Protein AF-A0A7W4EWM0-F1 (afdb_monomer_lite)

Foldseek 3Di:
DVVVVVVVPDLVVVLVVVVVVQVVVCVVLVDCVSVVCNVVSCCVRPVVPDPPLPVFDPPDPDTDVVSVVVVVVVVVVVVVVVCCSVPPVVPPPVPPVPD

Secondary structure (DSSP, 8-state):
-HHHHHHTT-HHHHHHHHHHHHHHHHHHHT-GGGGGGHHHHHIIIII--S-TTTTSPTT-SS--HHHHHHHHHHHHHHHHHHHIIIIIITTS--TTS--

pLDDT: mean 77.65, std 11.41, range [52.75, 93.94]

Sequence (99 aa):
MARIAALYRNRYLRFAFATILYLLMVIWLGNYWWLFGLPIIFDIYITRKVHWFFWRKRGVKRQKGWVEWLDALIFAGVAAFLIRLFFIEAFTIPSGSME

Structure (mmCIF, N/CA/C/O backbone):
data_AF-A0A7W4EWM0-F1
#
_entry.id   AF-A0A7W4EWM0-F1
#
loop_
_atom_site.group_PDB
_atom_site.id
_atom_site.type_symbol
_atom_site.label_atom_id
_atom_site.label_alt_id
_atom_site.label_comp_id
_atom_site.label_asym_id
_atom_site.label_entity_id
_atom_site.label_seq_id
_atom_site.pdbx_PDB_ins_code
_atom_site.Cartn_x
_atom_site.Cartn_y
_atom_site.Cartn_z
_atom_site.occupancy
_atom_site.B_iso_or_equiv
_atom_site.auth_seq_id
_atom_site.auth_comp_id
_atom_site.auth_asym_id
_atom_site.auth_atom_id
_atom_site.pdbx_PDB_model_num
ATOM 1 N N . MET A 1 1 ? -20.272 16.242 -14.216 1.00 53.06 1 MET A N 1
ATOM 2 C CA . MET A 1 1 ? -19.154 15.975 -13.277 1.00 53.06 1 MET A CA 1
ATOM 3 C C . MET A 1 1 ? -19.495 15.035 -12.106 1.00 53.06 1 MET A C 1
ATOM 5 O O . MET A 1 1 ? -18.623 14.284 -11.694 1.00 53.06 1 MET A O 1
ATOM 9 N N . ALA A 1 2 ? -20.736 14.979 -11.593 1.00 56.09 2 ALA A N 1
ATOM 10 C CA . ALA A 1 2 ? -21.082 14.165 -10.407 1.00 56.09 2 ALA A CA 1
ATOM 11 C C . ALA A 1 2 ? -20.999 12.623 -10.572 1.00 56.09 2 ALA A C 1
ATOM 13 O O . ALA A 1 2 ? -20.877 11.907 -9.581 1.00 56.09 2 ALA A O 1
ATOM 14 N N . ARG A 1 3 ? -21.033 12.085 -11.802 1.00 55.12 3 ARG A N 1
ATOM 15 C CA . ARG A 1 3 ? -21.033 10.623 -12.038 1.00 55.12 3 ARG A CA 1
ATOM 16 C C . ARG A 1 3 ? -19.653 9.962 -11.950 1.00 55.12 3 ARG A C 1
ATOM 18 O O . ARG A 1 3 ? -19.563 8.803 -11.561 1.00 55.12 3 ARG A O 1
ATOM 25 N N . ILE A 1 4 ? -18.580 10.709 -12.212 1.00 59.34 4 ILE A N 1
ATOM 26 C CA . ILE A 1 4 ? -17.200 10.196 -12.127 1.00 59.34 4 ILE A CA 1
ATOM 27 C C . ILE A 1 4 ? -16.797 10.002 -10.653 1.00 59.34 4 ILE A C 1
ATOM 29 O O . ILE A 1 4 ? -16.196 8.993 -10.288 1.00 59.34 4 ILE A O 1
ATOM 33 N N . ALA A 1 5 ? -17.231 10.909 -9.771 1.00 56.69 5 ALA A N 1
ATOM 34 C CA . ALA A 1 5 ? -17.004 10.799 -8.329 1.00 56.69 5 ALA A CA 1
ATOM 35 C C . ALA A 1 5 ? -17.734 9.598 -7.690 1.00 56.69 5 ALA A C 1
ATOM 37 O O . ALA A 1 5 ? -17.245 9.020 -6.717 1.00 56.69 5 ALA A O 1
ATOM 38 N N . ALA A 1 6 ? -18.882 9.192 -8.247 1.00 55.44 6 ALA A N 1
ATOM 39 C CA . ALA A 1 6 ? -19.630 8.021 -7.787 1.00 55.44 6 ALA A CA 1
ATOM 40 C C . ALA A 1 6 ? -18.921 6.700 -8.142 1.00 55.44 6 ALA A C 1
ATOM 42 O O . ALA A 1 6 ? -18.891 5.785 -7.320 1.00 55.44 6 ALA A O 1
ATOM 43 N N . LEU A 1 7 ? -18.271 6.623 -9.310 1.00 57.06 7 LEU A N 1
ATOM 44 C CA . LEU A 1 7 ? -17.448 5.473 -9.709 1.00 57.06 7 LEU A CA 1
ATOM 45 C C . LEU A 1 7 ? -16.221 5.314 -8.795 1.00 57.06 7 LEU A C 1
ATOM 47 O O . LEU A 1 7 ? -15.938 4.216 -8.322 1.00 57.06 7 LEU A O 1
ATOM 51 N N . TYR A 1 8 ? -15.561 6.411 -8.414 1.00 54.59 8 TYR A N 1
ATOM 52 C CA . TYR A 1 8 ? -14.408 6.371 -7.498 1.00 54.59 8 TYR A CA 1
ATOM 53 C C . TYR A 1 8 ? -14.752 5.891 -6.071 1.00 54.59 8 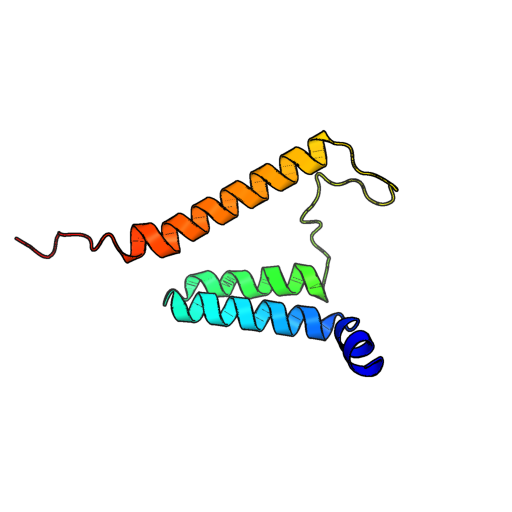TYR A C 1
ATOM 55 O O . TYR A 1 8 ? -13.868 5.610 -5.254 1.00 54.59 8 TYR A O 1
ATOM 63 N N . ARG A 1 9 ? -16.043 5.784 -5.731 1.00 59.75 9 ARG A N 1
ATOM 64 C CA . ARG A 1 9 ? -16.531 5.243 -4.454 1.00 59.75 9 ARG A CA 1
ATOM 65 C C . ARG A 1 9 ? -16.747 3.727 -4.490 1.00 59.75 9 ARG A C 1
ATOM 67 O O . ARG A 1 9 ? -17.087 3.149 -3.462 1.00 59.75 9 ARG A O 1
ATOM 74 N N . ASN A 1 10 ? -16.522 3.055 -5.618 1.00 70.75 10 ASN A N 1
ATOM 75 C CA . ASN A 1 10 ? -16.617 1.603 -5.651 1.00 70.75 10 ASN A CA 1
ATOM 76 C C . ASN A 1 10 ? -15.307 0.957 -5.164 1.00 70.75 10 ASN A C 1
ATOM 78 O O . ASN A 1 10 ? -14.230 1.211 -5.707 1.00 70.75 10 ASN A O 1
ATOM 82 N N . ARG A 1 11 ? -15.392 0.101 -4.137 1.00 71.25 11 ARG A N 1
ATOM 83 C CA . ARG A 1 11 ? -14.221 -0.576 -3.546 1.00 71.25 11 ARG A CA 1
ATOM 84 C C . ARG A 1 11 ? -13.448 -1.418 -4.564 1.00 71.25 11 ARG A C 1
ATOM 86 O O . ARG A 1 11 ? -12.226 -1.479 -4.493 1.00 71.25 11 ARG A O 1
ATOM 93 N N . TYR A 1 12 ? -14.159 -1.998 -5.529 1.00 78.19 12 TYR A N 1
ATOM 94 C CA . TYR A 1 12 ? -13.582 -2.839 -6.574 1.00 78.19 12 TYR A CA 1
ATOM 95 C C . TYR A 1 12 ? -12.800 -2.026 -7.605 1.00 78.19 12 TYR A C 1
ATOM 97 O O . TYR A 1 12 ? -11.776 -2.493 -8.084 1.00 78.19 12 TYR A O 1
ATOM 105 N N . LEU A 1 13 ? -13.217 -0.786 -7.892 1.00 81.31 13 LEU A N 1
ATOM 106 C CA . LEU A 1 13 ? -12.481 0.092 -8.806 1.00 81.31 13 LEU A CA 1
ATOM 107 C C . LEU A 1 13 ? -11.156 0.555 -8.198 1.00 81.31 13 LEU A C 1
ATOM 109 O O . LEU A 1 13 ? -10.146 0.586 -8.891 1.00 81.31 13 LEU A O 1
ATOM 113 N N . ARG A 1 14 ? -11.130 0.840 -6.890 1.00 75.50 14 ARG A N 1
ATOM 114 C CA . ARG A 1 14 ? -9.878 1.159 -6.182 1.00 75.50 14 ARG A CA 1
ATOM 115 C C . ARG A 1 14 ? -8.927 -0.033 -6.144 1.00 75.50 14 ARG A C 1
ATOM 117 O O . ARG A 1 14 ? -7.739 0.143 -6.378 1.00 75.50 14 ARG A O 1
ATOM 124 N N . PHE A 1 15 ? -9.459 -1.230 -5.897 1.00 85.88 15 PHE A N 1
ATOM 125 C CA . PHE A 1 15 ? -8.686 -2.467 -5.967 1.00 85.88 15 PHE A CA 1
ATOM 126 C C . PHE A 1 15 ? -8.125 -2.705 -7.371 1.00 85.88 15 PHE A C 1
ATOM 128 O O . PHE A 1 15 ? -6.929 -2.939 -7.506 1.00 85.88 15 PHE A O 1
ATOM 135 N N . ALA A 1 16 ? -8.960 -2.603 -8.409 1.00 86.00 16 ALA A N 1
ATOM 136 C CA . ALA A 1 16 ? -8.542 -2.798 -9.793 1.00 86.00 16 ALA A CA 1
ATOM 137 C C . ALA A 1 16 ? -7.459 -1.790 -10.191 1.00 86.00 16 ALA A C 1
ATOM 139 O O . ALA A 1 16 ? -6.423 -2.188 -10.709 1.00 86.00 16 ALA A O 1
ATOM 140 N N . PHE A 1 17 ? -7.643 -0.508 -9.869 1.00 87.31 17 PHE A N 1
ATOM 141 C CA . PHE A 1 17 ? -6.649 0.528 -10.141 1.00 87.31 17 PHE A CA 1
ATOM 142 C C . PHE A 1 17 ? -5.319 0.265 -9.420 1.00 87.31 17 PHE A C 1
ATOM 144 O O . PHE A 1 17 ? -4.266 0.286 -10.053 1.00 87.31 17 PHE A O 1
ATOM 151 N N . ALA A 1 18 ? -5.359 -0.046 -8.119 1.00 86.06 18 ALA A N 1
ATOM 152 C CA . ALA A 1 18 ? -4.160 -0.369 -7.345 1.00 86.06 18 ALA A CA 1
ATOM 153 C C . ALA A 1 18 ? -3.454 -1.630 -7.870 1.00 86.06 18 ALA A C 1
ATOM 155 O O . ALA A 1 18 ? -2.231 -1.664 -7.954 1.00 86.06 18 ALA A O 1
ATOM 156 N N . THR A 1 19 ? -4.224 -2.645 -8.265 1.00 88.06 19 THR A N 1
ATOM 157 C CA . THR A 1 19 ? -3.701 -3.900 -8.818 1.00 88.06 19 THR A CA 1
ATOM 158 C C . THR A 1 19 ? -3.058 -3.678 -10.181 1.00 88.06 19 THR A C 1
ATOM 160 O O . THR A 1 19 ? -1.974 -4.191 -10.417 1.00 88.06 19 THR A O 1
ATOM 163 N N . ILE A 1 20 ? -3.670 -2.880 -11.062 1.00 90.06 20 ILE A N 1
ATOM 164 C CA . ILE A 1 20 ? -3.097 -2.540 -12.373 1.00 90.06 20 ILE A CA 1
ATOM 165 C C . ILE A 1 20 ? -1.786 -1.772 -12.196 1.00 90.06 20 ILE A C 1
ATOM 167 O O . ILE A 1 20 ? -0.788 -2.128 -12.815 1.00 90.06 20 ILE A O 1
ATOM 171 N N . LEU A 1 21 ? -1.765 -0.759 -11.323 1.00 88.88 21 LEU A N 1
ATOM 172 C CA . LEU A 1 21 ? -0.552 0.009 -11.036 1.00 88.88 21 LEU A CA 1
ATOM 173 C C . LEU A 1 21 ? 0.561 -0.889 -10.472 1.00 88.88 21 LEU A C 1
ATOM 175 O O . LEU A 1 21 ? 1.718 -0.766 -10.866 1.00 88.88 21 LEU A O 1
ATOM 179 N N . TYR A 1 22 ? 0.201 -1.823 -9.589 1.00 87.06 22 TYR A N 1
ATOM 180 C CA . TYR A 1 22 ? 1.134 -2.797 -9.035 1.00 87.06 22 TYR A CA 1
ATOM 181 C C . TYR A 1 22 ? 1.655 -3.781 -10.084 1.00 87.06 22 TYR A C 1
ATOM 183 O O . TYR A 1 22 ? 2.852 -4.023 -10.158 1.00 87.06 22 TYR A O 1
ATOM 191 N N . LEU A 1 23 ? 0.785 -4.329 -10.930 1.00 88.94 23 LEU A N 1
ATOM 192 C CA . LEU A 1 23 ? 1.188 -5.226 -12.011 1.00 88.94 23 LEU A CA 1
ATOM 193 C C . LEU A 1 23 ? 2.126 -4.529 -12.992 1.00 88.94 23 LEU A C 1
ATOM 195 O O . LEU A 1 23 ? 3.120 -5.120 -13.398 1.00 88.94 23 LEU A O 1
ATOM 199 N N . LEU A 1 24 ? 1.851 -3.267 -13.327 1.00 87.94 24 LEU A N 1
ATOM 200 C CA . LEU A 1 24 ? 2.726 -2.463 -14.174 1.00 87.94 24 LEU A CA 1
ATOM 201 C C . LEU A 1 24 ? 4.112 -2.300 -13.532 1.00 87.94 24 LEU A C 1
ATOM 203 O O . LEU A 1 24 ? 5.112 -2.496 -14.214 1.00 87.94 24 LEU A O 1
ATOM 207 N N . MET A 1 25 ? 4.174 -2.041 -12.220 1.00 81.62 25 MET A N 1
ATOM 208 C CA . MET A 1 25 ? 5.422 -2.053 -11.442 1.00 81.62 25 MET A CA 1
ATOM 209 C C . MET A 1 25 ? 6.153 -3.400 -11.524 1.00 81.62 25 MET A C 1
ATOM 211 O O . MET A 1 25 ? 7.354 -3.426 -11.771 1.00 81.62 25 MET A O 1
ATOM 215 N N . VAL A 1 26 ? 5.446 -4.517 -11.329 1.00 84.06 26 VAL A N 1
ATOM 216 C CA . VAL A 1 26 ? 6.046 -5.863 -11.339 1.00 84.06 26 VAL A CA 1
ATOM 217 C C . VAL A 1 26 ? 6.599 -6.217 -12.719 1.00 84.06 26 VAL A C 1
ATOM 219 O O . VAL A 1 26 ? 7.717 -6.716 -12.818 1.00 84.06 26 VAL A O 1
ATOM 222 N N . ILE A 1 27 ? 5.839 -5.930 -13.781 1.00 84.88 27 ILE A N 1
ATOM 223 C CA . ILE A 1 27 ? 6.258 -6.166 -15.169 1.00 84.88 27 ILE A CA 1
ATOM 224 C C . ILE A 1 27 ? 7.476 -5.304 -15.501 1.00 84.88 27 ILE A C 1
ATOM 226 O O . ILE A 1 27 ? 8.426 -5.804 -16.095 1.00 84.88 27 ILE A O 1
ATOM 230 N N . TRP A 1 28 ? 7.477 -4.038 -15.078 1.00 80.88 28 TRP A N 1
ATOM 231 C CA . TRP A 1 28 ? 8.607 -3.133 -15.279 1.00 80.88 28 TRP A CA 1
ATOM 232 C C . TRP A 1 28 ? 9.873 -3.618 -14.560 1.00 80.88 28 TRP A C 1
ATOM 234 O O . TRP A 1 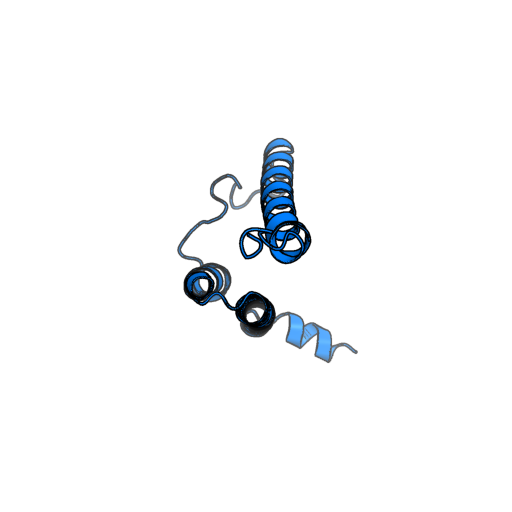28 ? 10.961 -3.533 -15.118 1.00 80.88 28 TRP A O 1
ATOM 244 N N . LEU A 1 29 ? 9.738 -4.184 -13.355 1.00 76.75 29 LEU A N 1
ATOM 245 C CA . LEU A 1 29 ? 10.863 -4.748 -12.603 1.00 76.75 29 LEU A CA 1
ATOM 246 C C . LEU A 1 29 ? 11.381 -6.074 -13.201 1.00 76.75 29 LEU A C 1
ATOM 248 O O . LEU A 1 29 ? 12.457 -6.531 -12.827 1.00 76.75 29 LEU A O 1
ATOM 252 N N . GLY A 1 30 ? 10.611 -6.736 -14.076 1.00 78.44 30 GLY A N 1
ATOM 253 C CA . GLY A 1 30 ? 10.973 -8.016 -14.704 1.00 78.44 30 GLY A CA 1
ATOM 254 C C . GLY A 1 30 ? 11.093 -9.207 -13.739 1.00 78.44 30 GLY A C 1
ATOM 255 O O . GLY A 1 30 ? 11.441 -10.309 -14.158 1.00 78.44 30 GLY A O 1
ATOM 256 N N . ASN A 1 31 ? 10.802 -9.010 -12.448 1.00 78.69 31 ASN A N 1
ATOM 257 C CA . ASN A 1 31 ? 10.950 -10.015 -11.400 1.00 78.69 31 ASN A CA 1
ATOM 258 C C . ASN A 1 31 ? 9.580 -10.516 -10.920 1.00 78.69 31 ASN A C 1
ATOM 260 O O . ASN A 1 31 ? 8.887 -9.870 -10.129 1.00 78.69 31 ASN A O 1
ATOM 264 N N . TYR A 1 32 ? 9.227 -11.724 -11.360 1.00 79.25 32 TYR A N 1
ATOM 265 C CA . TYR A 1 32 ? 7.955 -12.387 -11.065 1.00 79.25 32 TYR A CA 1
ATOM 266 C C . TYR A 1 32 ? 7.754 -12.752 -9.589 1.00 79.25 32 TYR A C 1
ATOM 268 O O . TYR A 1 32 ? 6.625 -13.025 -9.187 1.00 79.25 32 TYR A O 1
ATOM 276 N N . TRP A 1 33 ? 8.797 -12.706 -8.752 1.00 81.56 33 TRP A N 1
ATOM 277 C CA . TRP A 1 33 ? 8.663 -12.932 -7.309 1.00 81.56 33 TRP A CA 1
ATOM 278 C C . TRP A 1 33 ? 7.740 -11.896 -6.658 1.00 81.56 33 TRP A C 1
ATOM 280 O O . TRP A 1 33 ? 7.005 -12.195 -5.718 1.00 81.56 33 TRP A O 1
ATOM 290 N N . TRP A 1 34 ? 7.689 -10.682 -7.204 1.00 79.00 34 TRP A N 1
ATOM 291 C CA . TRP A 1 34 ? 6.783 -9.654 -6.705 1.00 79.00 34 TRP A CA 1
ATOM 292 C C . TRP A 1 34 ? 5.303 -9.963 -6.986 1.00 79.00 34 TRP A C 1
ATOM 294 O O . TRP A 1 34 ? 4.435 -9.395 -6.336 1.00 79.00 34 TRP A O 1
ATOM 304 N N . LEU A 1 35 ? 4.954 -10.939 -7.833 1.00 84.44 35 LEU A N 1
ATOM 305 C CA . LEU A 1 35 ? 3.553 -11.362 -7.991 1.00 84.44 35 LEU A CA 1
ATOM 306 C C . LEU A 1 35 ? 2.943 -11.918 -6.695 1.00 84.44 35 LEU A C 1
ATOM 308 O O . LEU A 1 35 ? 1.730 -11.813 -6.503 1.00 84.44 35 LEU A O 1
ATOM 312 N N . PHE A 1 36 ? 3.759 -12.422 -5.761 1.00 85.81 36 PHE A N 1
ATOM 313 C CA . PHE A 1 36 ? 3.294 -12.826 -4.429 1.00 85.81 36 PHE A CA 1
ATOM 314 C C . PHE A 1 36 ? 2.736 -11.663 -3.589 1.00 85.81 36 PHE A C 1
ATOM 316 O O . PHE A 1 36 ? 2.095 -11.906 -2.568 1.00 85.81 36 PHE A O 1
ATOM 323 N N . GLY A 1 37 ? 2.909 -10.406 -4.010 1.00 83.31 37 GLY A N 1
ATOM 324 C CA . GLY A 1 37 ? 2.218 -9.265 -3.409 1.00 83.31 37 GLY A CA 1
ATOM 325 C C . GLY A 1 37 ? 0.751 -9.123 -3.835 1.00 83.31 37 GLY A C 1
ATOM 326 O O . GLY A 1 37 ? -0.019 -8.466 -3.136 1.00 83.31 37 GLY A O 1
ATOM 327 N N . LEU A 1 38 ? 0.305 -9.770 -4.919 1.00 85.62 38 LEU A N 1
ATOM 328 C CA . LEU A 1 38 ? -1.095 -9.704 -5.366 1.00 85.62 38 LEU A CA 1
ATOM 329 C C . LEU A 1 38 ? -2.097 -10.259 -4.336 1.00 85.62 38 LEU A C 1
ATOM 331 O O . LEU A 1 38 ? -3.088 -9.575 -4.073 1.00 85.62 38 LEU A O 1
ATOM 335 N N . PRO A 1 39 ? -1.866 -11.426 -3.697 1.00 87.81 39 PRO A N 1
ATOM 336 C CA . PRO A 1 39 ? -2.701 -11.901 -2.593 1.00 87.81 39 PRO A CA 1
ATOM 337 C C . PRO A 1 39 ? -2.766 -10.915 -1.421 1.00 87.81 39 PRO A C 1
ATOM 339 O O . PRO A 1 39 ? -3.816 -10.785 -0.796 1.00 87.81 39 PRO A O 1
ATOM 342 N N . ILE A 1 40 ? -1.676 -10.187 -1.146 1.00 85.31 40 ILE A N 1
ATOM 343 C CA . ILE A 1 40 ? -1.623 -9.170 -0.085 1.00 85.31 40 ILE A CA 1
ATOM 344 C C . ILE A 1 40 ? -2.524 -7.985 -0.449 1.00 85.31 40 ILE A C 1
ATOM 346 O O . ILE A 1 40 ? -3.352 -7.568 0.358 1.00 85.31 40 ILE A O 1
ATOM 350 N N . ILE A 1 41 ? -2.430 -7.476 -1.682 1.00 84.06 41 ILE A N 1
ATOM 351 C CA . ILE A 1 41 ? -3.307 -6.399 -2.173 1.00 84.06 41 ILE A CA 1
ATOM 352 C C . ILE A 1 41 ? -4.769 -6.866 -2.164 1.00 84.06 41 ILE A C 1
ATOM 354 O O . ILE A 1 41 ? -5.657 -6.130 -1.728 1.00 84.06 41 ILE A O 1
ATOM 358 N N . PHE A 1 42 ? -5.033 -8.102 -2.586 1.00 86.19 42 PHE A N 1
ATOM 359 C CA . PHE A 1 42 ? -6.368 -8.689 -2.538 1.00 86.19 42 PHE A CA 1
ATOM 360 C C . PHE A 1 42 ? -6.915 -8.743 -1.107 1.00 86.19 42 PHE A C 1
ATOM 362 O O . PHE A 1 42 ? -8.046 -8.310 -0.869 1.00 86.19 42 PHE A O 1
ATOM 369 N N . ASP A 1 43 ? -6.112 -9.187 -0.136 1.00 85.38 43 ASP A N 1
ATOM 370 C CA . ASP A 1 43 ? -6.523 -9.195 1.264 1.00 85.38 43 ASP A CA 1
ATOM 371 C C . ASP A 1 43 ? -6.764 -7.776 1.804 1.00 85.38 43 ASP A C 1
ATOM 373 O O . ASP A 1 43 ? -7.780 -7.545 2.451 1.00 85.38 43 ASP A O 1
ATOM 377 N N . ILE A 1 44 ? -5.935 -6.786 1.466 1.00 83.56 44 ILE A N 1
ATOM 378 C CA . ILE A 1 44 ? -6.107 -5.398 1.932 1.00 83.56 44 ILE A CA 1
ATOM 379 C C . ILE A 1 44 ? -7.430 -4.774 1.449 1.00 83.56 44 ILE A C 1
ATOM 381 O O . ILE A 1 44 ? -8.086 -4.050 2.206 1.00 83.56 44 ILE A O 1
ATOM 385 N N . TYR A 1 45 ? -7.845 -5.025 0.205 1.00 81.06 45 TYR A N 1
ATOM 386 C CA . TYR A 1 45 ? -9.021 -4.365 -0.377 1.00 81.06 45 TYR A CA 1
ATOM 387 C C . TYR A 1 45 ? -10.318 -5.181 -0.264 1.00 81.06 45 TYR A C 1
ATOM 389 O O . TYR A 1 45 ? -11.371 -4.616 0.069 1.00 81.06 45 TYR A O 1
ATOM 397 N N . ILE A 1 46 ? -10.265 -6.484 -0.555 1.00 79.75 46 ILE A N 1
ATOM 398 C CA . ILE A 1 46 ? -11.442 -7.360 -0.644 1.00 79.75 46 ILE A CA 1
ATOM 399 C C . ILE A 1 46 ? -11.708 -8.005 0.716 1.00 79.75 46 ILE A C 1
ATOM 401 O O .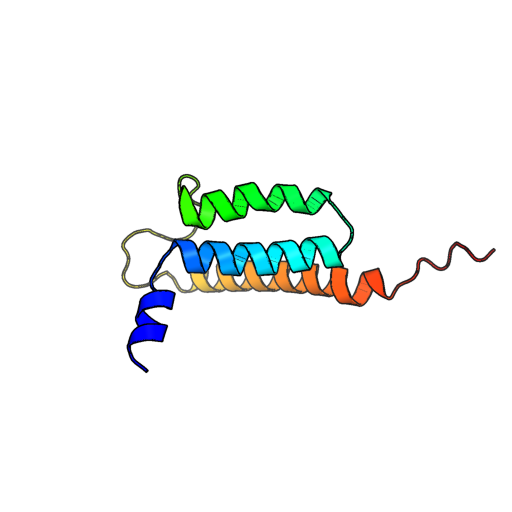 ILE A 1 46 ? -12.743 -7.736 1.329 1.00 79.75 46 ILE A O 1
ATOM 405 N N . THR A 1 47 ? -10.769 -8.827 1.185 1.00 80.06 47 THR A N 1
ATOM 406 C CA . THR A 1 47 ? -10.984 -9.751 2.308 1.00 80.06 47 THR A CA 1
ATOM 407 C C . THR A 1 47 ? -10.922 -9.050 3.664 1.00 80.06 47 THR A C 1
ATOM 409 O O . THR A 1 47 ? -11.700 -9.372 4.560 1.00 80.06 47 THR A O 1
ATOM 412 N N . ARG A 1 48 ? -10.025 -8.069 3.815 1.00 77.50 48 ARG A N 1
ATOM 413 C CA . ARG A 1 48 ? -9.715 -7.313 5.039 1.00 77.50 48 ARG A CA 1
ATOM 414 C C . ARG A 1 48 ? -9.629 -8.181 6.299 1.00 77.50 48 ARG A C 1
ATOM 416 O O . ARG A 1 48 ? -9.939 -7.701 7.392 1.00 77.50 48 ARG A O 1
ATOM 423 N N . LYS A 1 49 ? -9.232 -9.454 6.163 1.00 75.44 49 LYS A N 1
ATOM 424 C CA . LYS A 1 49 ? -9.129 -10.374 7.304 1.00 75.44 49 LYS A CA 1
ATOM 425 C C . LYS A 1 49 ? -7.897 -10.054 8.126 1.00 75.44 49 LYS A C 1
ATOM 427 O O . LYS A 1 49 ? -7.982 -10.052 9.353 1.00 75.44 49 LYS A O 1
ATOM 432 N N . VAL A 1 50 ? -6.775 -9.764 7.469 1.00 79.81 50 VAL A N 1
ATOM 433 C CA . VAL A 1 50 ? -5.542 -9.426 8.171 1.00 79.81 50 VAL A CA 1
ATOM 434 C C . VAL A 1 50 ? -5.572 -7.950 8.540 1.00 79.81 50 VAL A C 1
ATOM 436 O O . VAL A 1 50 ? -5.740 -7.053 7.711 1.00 79.81 50 VAL A O 1
ATOM 439 N N . HIS A 1 51 ? -5.426 -7.684 9.834 1.00 77.31 51 HIS A N 1
ATOM 440 C CA . HIS A 1 51 ? -5.340 -6.328 10.342 1.00 77.31 51 HIS A CA 1
ATOM 441 C C . HIS A 1 51 ? -3.900 -5.820 10.182 1.00 77.31 51 HIS A C 1
ATOM 443 O O . HIS A 1 51 ? -3.126 -5.789 11.134 1.00 77.31 51 HIS A O 1
ATOM 449 N N . TRP A 1 52 ? -3.547 -5.430 8.955 1.00 76.69 52 TRP A N 1
ATOM 450 C CA . TRP A 1 52 ? -2.198 -4.973 8.594 1.00 76.69 52 TRP A CA 1
ATOM 451 C C . TRP A 1 52 ? -1.704 -3.794 9.442 1.00 76.69 52 TRP A C 1
ATOM 453 O O . TRP A 1 52 ? -0.521 -3.705 9.735 1.00 76.69 52 TRP A O 1
ATOM 463 N N . PHE A 1 53 ? -2.610 -2.930 9.904 1.00 78.62 53 PHE A N 1
ATOM 464 C CA . PHE A 1 53 ? -2.290 -1.752 10.713 1.00 78.62 53 PHE A CA 1
ATOM 465 C C . PHE A 1 53 ? -2.534 -1.978 12.211 1.00 78.62 53 PHE A C 1
ATOM 467 O O . PHE A 1 53 ? -3.211 -1.174 12.848 1.00 78.62 53 PHE A O 1
ATOM 474 N N . PHE A 1 54 ? -2.007 -3.059 12.795 1.00 81.31 54 PHE A N 1
ATOM 475 C CA . PHE A 1 54 ? -2.272 -3.438 14.201 1.00 81.31 54 PHE A CA 1
ATOM 476 C C . P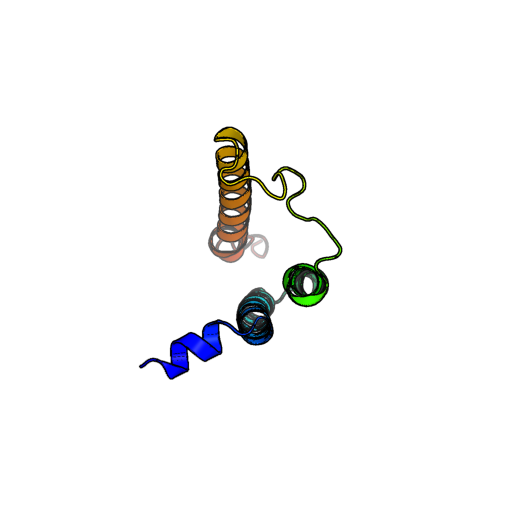HE A 1 54 ? -1.842 -2.397 15.236 1.00 81.31 54 PHE A C 1
ATOM 478 O O . PHE A 1 54 ? -2.372 -2.373 16.345 1.00 81.31 54 PHE A O 1
ATOM 485 N N . TRP A 1 55 ? -0.939 -1.491 14.862 1.00 79.50 55 TRP A N 1
ATOM 486 C CA . TRP A 1 55 ? -0.548 -0.339 15.672 1.00 79.50 55 TRP A CA 1
ATOM 487 C C . TRP A 1 55 ? -1.594 0.792 15.693 1.00 79.50 55 TRP A C 1
ATOM 489 O O . TRP A 1 55 ? -1.522 1.675 16.550 1.00 79.50 55 TRP A O 1
ATOM 499 N N . ARG A 1 56 ? -2.586 0.790 14.790 1.00 79.19 56 ARG A N 1
ATOM 500 C CA . ARG A 1 56 ? -3.684 1.769 14.762 1.00 79.19 56 ARG A CA 1
ATOM 501 C C . ARG A 1 56 ? -4.869 1.277 15.594 1.00 79.19 56 ARG A C 1
ATOM 503 O O . ARG A 1 56 ? -5.359 0.162 15.432 1.00 79.19 56 ARG A O 1
ATOM 510 N N . LYS A 1 57 ? -5.416 2.145 16.452 1.00 78.31 57 LYS A N 1
ATOM 511 C CA . LYS A 1 57 ? -6.634 1.812 17.212 1.00 78.31 57 LYS A CA 1
ATOM 512 C C . LYS A 1 57 ? -7.878 1.892 16.323 1.00 78.31 57 LYS A C 1
ATOM 514 O O . LYS A 1 57 ? -8.049 2.856 15.579 1.00 78.31 57 LYS A O 1
ATOM 519 N N . ARG A 1 58 ? -8.785 0.914 16.425 1.00 74.62 58 ARG A N 1
ATOM 520 C CA . ARG A 1 58 ? -10.093 0.940 15.740 1.00 74.62 58 ARG A CA 1
ATOM 521 C C . ARG A 1 58 ? -11.090 1.814 16.516 1.00 74.62 58 ARG A C 1
ATOM 523 O O . ARG A 1 58 ? -11.132 1.743 17.738 1.00 74.62 58 ARG A O 1
ATOM 530 N N . GLY A 1 59 ? -11.891 2.619 15.812 1.00 73.62 59 GLY A N 1
ATOM 531 C CA . GLY A 1 59 ? -13.027 3.360 16.393 1.00 73.62 59 GLY A CA 1
ATOM 532 C C . GLY A 1 59 ? -12.707 4.689 17.093 1.00 73.62 59 GLY A C 1
ATOM 533 O O . GLY A 1 59 ? -13.595 5.271 17.707 1.00 73.62 59 GLY A O 1
ATOM 534 N N . VAL A 1 60 ? -11.475 5.197 17.003 1.00 78.31 60 VAL A N 1
ATOM 535 C CA . VAL A 1 60 ? -11.093 6.492 17.596 1.00 78.31 60 VAL A CA 1
ATOM 536 C C . VAL A 1 60 ? -11.183 7.627 16.572 1.00 78.31 60 VAL A C 1
ATOM 538 O O . VAL A 1 60 ? -10.757 7.463 15.431 1.00 78.31 60 VAL A O 1
ATOM 541 N N . LYS A 1 61 ? -11.708 8.796 16.978 1.00 71.88 61 LYS A N 1
ATOM 542 C CA . LYS A 1 61 ? -11.788 9.995 16.113 1.00 71.88 61 LYS A CA 1
ATOM 543 C C . LYS A 1 61 ? -10.409 10.530 15.700 1.00 71.88 61 LYS A C 1
ATOM 545 O O . LYS A 1 61 ? -10.304 11.176 14.664 1.00 71.88 61 LYS A O 1
ATOM 550 N N . ARG A 1 62 ? -9.365 10.276 16.498 1.00 75.81 62 ARG A N 1
ATOM 551 C CA . ARG A 1 62 ? -7.985 10.703 16.233 1.00 75.81 62 ARG A CA 1
ATOM 552 C C . ARG A 1 62 ? -7.005 9.648 16.746 1.00 75.81 62 ARG A C 1
ATOM 554 O O . ARG A 1 62 ? -7.192 9.129 17.848 1.00 75.81 62 ARG A O 1
ATOM 561 N N . GLN A 1 63 ? -5.997 9.305 15.944 1.00 80.38 63 GLN A N 1
ATOM 562 C CA . GLN A 1 63 ? -4.897 8.445 16.391 1.00 80.38 63 GLN A CA 1
ATOM 563 C C . GLN A 1 63 ? -3.939 9.255 17.275 1.00 80.38 63 GLN A C 1
ATOM 565 O O . GLN A 1 63 ? -3.942 10.485 17.258 1.00 80.38 63 GLN A O 1
ATOM 570 N N . LYS A 1 64 ? -3.127 8.574 18.089 1.00 83.75 64 LYS A N 1
ATOM 571 C CA . LYS A 1 64 ? -2.060 9.254 18.839 1.00 83.75 64 LYS A CA 1
ATOM 572 C C . LYS A 1 64 ? -0.996 9.743 17.849 1.00 83.75 64 LYS A C 1
ATOM 574 O O . LYS A 1 64 ? -0.646 8.992 16.945 1.00 83.75 64 LYS A O 1
ATOM 579 N N . GLY A 1 65 ? -0.418 10.927 18.062 1.00 84.25 65 GLY A N 1
ATOM 580 C CA . GLY A 1 65 ? 0.595 11.491 17.151 1.00 84.25 65 GLY A CA 1
ATOM 581 C C . GLY A 1 65 ? 1.809 10.580 16.912 1.00 84.25 65 GLY A C 1
ATOM 582 O O . GLY A 1 65 ? 2.340 10.538 15.810 1.00 84.25 65 GLY A O 1
ATOM 583 N N . TRP A 1 66 ? 2.192 9.759 17.896 1.00 87.12 66 TRP A N 1
ATOM 584 C CA . TRP A 1 66 ? 3.265 8.768 17.729 1.00 87.12 66 TRP A CA 1
ATOM 585 C C . TRP A 1 66 ? 2.918 7.649 16.731 1.00 87.12 66 TRP A C 1
ATOM 587 O O . TRP A 1 66 ? 3.792 7.133 16.045 1.00 87.12 66 TRP A O 1
ATOM 597 N N . VAL A 1 67 ? 1.637 7.274 16.630 1.00 86.88 67 VAL A N 1
ATOM 598 C CA . VAL A 1 67 ? 1.159 6.268 15.664 1.00 86.88 67 VAL A CA 1
ATOM 599 C C . VAL A 1 67 ? 1.267 6.819 14.243 1.00 86.88 67 VAL A C 1
ATOM 601 O O . VAL A 1 67 ? 1.641 6.084 13.338 1.00 86.88 67 VAL A O 1
ATOM 604 N N . GLU A 1 68 ? 0.977 8.107 14.055 1.00 86.94 68 GLU A N 1
ATOM 605 C CA . GLU A 1 68 ? 1.128 8.797 12.767 1.00 86.94 68 GLU A CA 1
ATOM 606 C C . GLU A 1 68 ? 2.607 8.951 12.382 1.00 86.94 68 GLU A C 1
ATOM 608 O O . GLU A 1 68 ? 2.966 8.695 11.237 1.00 86.94 68 GLU A O 1
ATOM 613 N N . TRP A 1 69 ? 3.480 9.276 13.342 1.00 92.75 69 TRP A N 1
ATOM 614 C CA . TRP A 1 69 ? 4.933 9.300 13.132 1.00 92.75 69 TRP A CA 1
ATOM 615 C C . TRP A 1 69 ? 5.499 7.931 12.744 1.00 92.75 69 TRP A C 1
ATOM 617 O O . TRP A 1 69 ? 6.300 7.837 11.817 1.00 92.75 69 TRP A O 1
ATOM 627 N N . LEU A 1 70 ? 5.064 6.865 13.424 1.00 90.38 70 LEU A N 1
ATOM 628 C CA . LEU A 1 70 ? 5.463 5.498 13.092 1.00 90.38 70 LEU A CA 1
ATOM 629 C C . LEU A 1 70 ? 5.022 5.118 11.673 1.00 90.38 70 LEU A C 1
ATOM 631 O O . LEU A 1 70 ? 5.799 4.546 10.915 1.00 90.38 70 LEU A O 1
ATOM 635 N N . ASP A 1 71 ? 3.790 5.463 11.307 1.00 88.69 71 ASP A N 1
ATOM 636 C CA . ASP A 1 71 ? 3.247 5.219 9.972 1.00 88.69 71 ASP A CA 1
ATOM 637 C C . ASP A 1 71 ? 4.044 5.961 8.889 1.00 88.69 71 ASP A C 1
ATOM 639 O O . ASP A 1 71 ? 4.409 5.366 7.877 1.00 88.69 71 ASP A O 1
ATOM 643 N N . ALA A 1 72 ? 4.394 7.227 9.141 1.00 91.94 72 ALA A N 1
ATOM 644 C CA . ALA A 1 72 ? 5.226 8.025 8.248 1.00 91.94 72 ALA A CA 1
ATOM 645 C C . ALA A 1 72 ? 6.639 7.442 8.095 1.00 91.94 72 ALA A C 1
ATOM 647 O O . ALA A 1 72 ? 7.157 7.397 6.982 1.00 91.94 72 ALA A O 1
ATOM 648 N N . LEU A 1 73 ? 7.244 6.950 9.181 1.00 93.75 73 LEU A N 1
ATOM 649 C CA . LEU A 1 73 ? 8.564 6.319 9.144 1.00 93.75 73 LEU A CA 1
ATOM 650 C C . LEU A 1 73 ? 8.550 5.020 8.328 1.00 93.75 73 LEU A C 1
ATOM 652 O O . LEU A 1 73 ? 9.426 4.816 7.489 1.00 93.75 73 LEU A O 1
ATOM 656 N N . ILE A 1 74 ? 7.544 4.164 8.535 1.00 90.06 74 ILE A N 1
ATOM 657 C CA . ILE A 1 74 ? 7.369 2.931 7.754 1.00 90.06 74 ILE A CA 1
ATOM 658 C C . ILE A 1 74 ? 7.168 3.277 6.276 1.00 90.06 74 ILE A C 1
ATOM 660 O O . ILE A 1 74 ? 7.827 2.698 5.414 1.00 90.06 74 ILE A O 1
ATOM 664 N N . PHE A 1 75 ? 6.302 4.249 5.976 1.00 90.00 75 PHE A N 1
ATOM 665 C CA . PHE A 1 75 ? 6.043 4.677 4.605 1.00 90.00 75 PHE A CA 1
ATOM 666 C C . PHE A 1 75 ? 7.303 5.230 3.926 1.00 90.00 75 PHE A C 1
ATOM 668 O O . PHE A 1 75 ? 7.618 4.832 2.806 1.00 90.00 75 PHE A O 1
ATOM 675 N N . ALA A 1 76 ? 8.059 6.088 4.615 1.00 93.88 76 ALA A N 1
ATOM 676 C CA . ALA A 1 76 ? 9.314 6.636 4.114 1.00 93.88 76 ALA A CA 1
ATOM 677 C C . ALA A 1 76 ? 10.372 5.546 3.898 1.00 93.88 76 ALA A C 1
ATOM 679 O O . ALA A 1 76 ? 11.050 5.558 2.876 1.00 93.88 76 ALA A O 1
ATOM 680 N N . GLY A 1 77 ? 10.484 4.580 4.814 1.00 93.94 77 GLY A N 1
ATOM 681 C CA . GLY A 1 77 ? 11.405 3.451 4.683 1.00 93.94 77 GLY A CA 1
ATOM 682 C C . GLY A 1 77 ? 11.093 2.580 3.466 1.00 93.94 77 GLY A C 1
ATOM 683 O O . GLY A 1 77 ? 11.989 2.279 2.680 1.00 93.94 77 GLY A O 1
ATOM 684 N N . VAL A 1 78 ? 9.816 2.235 3.260 1.00 87.69 78 VAL A N 1
ATOM 685 C CA . VAL A 1 78 ? 9.376 1.493 2.068 1.00 87.69 78 VAL A CA 1
ATOM 686 C C . VAL A 1 78 ? 9.629 2.311 0.802 1.00 87.69 78 VAL A C 1
ATOM 688 O O . VAL A 1 78 ? 10.178 1.780 -0.157 1.00 87.69 78 VAL A O 1
ATOM 691 N N . ALA A 1 79 ? 9.296 3.605 0.793 1.00 87.56 79 ALA A N 1
ATOM 692 C CA . ALA A 1 79 ? 9.538 4.474 -0.356 1.00 87.56 79 ALA A CA 1
ATOM 693 C C . ALA A 1 79 ? 11.034 4.592 -0.688 1.00 87.56 79 ALA A C 1
ATOM 695 O O . ALA A 1 79 ? 11.406 4.460 -1.848 1.00 87.56 79 ALA A O 1
ATOM 696 N N . ALA A 1 80 ? 11.897 4.778 0.311 1.00 90.38 80 ALA A N 1
ATOM 697 C CA . ALA A 1 80 ? 13.345 4.837 0.130 1.00 90.38 80 ALA A CA 1
ATOM 698 C C . ALA A 1 80 ? 13.909 3.512 -0.400 1.00 90.38 80 ALA A C 1
ATOM 700 O O . ALA A 1 80 ? 14.756 3.520 -1.291 1.00 90.38 80 ALA A O 1
ATOM 701 N N . PHE A 1 81 ? 13.410 2.376 0.100 1.00 84.75 81 PHE A N 1
ATOM 702 C CA . PHE A 1 81 ? 13.771 1.056 -0.413 1.00 84.75 81 PHE A CA 1
ATOM 703 C C . PHE A 1 81 ? 13.354 0.887 -1.877 1.00 84.75 81 PHE A C 1
ATOM 705 O O . PHE A 1 81 ? 14.173 0.484 -2.697 1.00 84.75 81 PHE A O 1
ATOM 712 N N . LEU A 1 82 ? 12.121 1.266 -2.227 1.00 81.69 82 LEU A N 1
ATOM 713 C CA . LEU A 1 82 ? 11.660 1.255 -3.614 1.00 81.69 82 LEU A CA 1
ATOM 714 C C . LEU A 1 82 ? 12.540 2.167 -4.478 1.00 81.69 82 LEU A C 1
ATOM 716 O O . LEU A 1 82 ? 13.060 1.710 -5.485 1.00 81.69 82 LEU A O 1
ATOM 720 N N . ILE A 1 83 ? 12.784 3.417 -4.075 1.00 84.69 83 ILE A N 1
ATOM 721 C CA . ILE A 1 83 ? 13.645 4.352 -4.819 1.00 84.69 83 ILE A CA 1
ATOM 722 C C . ILE A 1 83 ? 15.037 3.756 -5.044 1.00 84.69 83 ILE A C 1
ATOM 724 O O . ILE A 1 83 ? 15.560 3.843 -6.151 1.00 84.69 83 ILE A O 1
ATOM 728 N N . ARG A 1 84 ? 15.627 3.117 -4.029 1.00 82.44 84 ARG A N 1
ATOM 729 C CA . ARG A 1 84 ? 16.920 2.441 -4.161 1.00 82.44 84 ARG A CA 1
ATOM 730 C C . ARG A 1 84 ? 16.870 1.324 -5.206 1.00 82.44 84 ARG A C 1
ATOM 732 O O . ARG A 1 84 ? 17.726 1.306 -6.085 1.00 82.44 84 ARG A O 1
ATOM 739 N N . LEU A 1 85 ? 15.873 0.442 -5.145 1.00 77.44 85 LEU A N 1
ATOM 740 C CA . LEU A 1 85 ? 15.703 -0.627 -6.135 1.00 77.44 85 LEU A CA 1
ATOM 741 C C . LEU A 1 85 ? 15.483 -0.070 -7.554 1.00 77.44 85 LEU A C 1
ATOM 743 O O . LEU A 1 85 ? 16.040 -0.590 -8.515 1.00 77.44 85 LEU A O 1
ATOM 747 N N . PHE A 1 86 ? 14.699 1.005 -7.685 1.00 71.94 86 PHE A N 1
ATOM 748 C CA . PHE A 1 86 ? 14.301 1.582 -8.973 1.00 71.94 86 PHE A CA 1
ATOM 749 C C . PHE A 1 86 ? 15.373 2.446 -9.636 1.00 71.94 86 PHE A C 1
ATOM 751 O O . PHE A 1 86 ? 15.537 2.385 -10.851 1.00 71.94 86 PHE A O 1
ATOM 758 N N . PHE A 1 87 ? 16.073 3.275 -8.864 1.00 70.75 87 PHE A N 1
ATOM 759 C CA . PHE A 1 87 ? 16.947 4.324 -9.400 1.00 70.75 87 PHE A CA 1
ATOM 760 C C . PHE A 1 87 ? 18.421 4.125 -9.076 1.00 70.75 87 PHE A C 1
ATOM 762 O O . PHE A 1 87 ? 19.261 4.688 -9.767 1.00 70.75 87 PHE A O 1
ATOM 769 N N . ILE A 1 88 ? 18.753 3.360 -8.037 1.00 69.44 88 ILE A N 1
ATOM 770 C CA . ILE A 1 88 ? 20.150 3.148 -7.655 1.00 69.44 88 ILE A CA 1
ATOM 771 C C . ILE A 1 88 ? 20.615 1.803 -8.205 1.00 69.44 88 ILE A C 1
ATOM 773 O O . ILE A 1 88 ? 21.553 1.777 -8.987 1.00 69.44 88 ILE A O 1
ATOM 777 N N . GLU A 1 89 ? 19.914 0.709 -7.902 1.00 62.91 89 GLU A N 1
ATOM 778 C CA . GLU A 1 89 ? 20.356 -0.637 -8.295 1.00 62.91 89 GLU A CA 1
ATOM 779 C C . GLU A 1 89 ? 20.199 -0.925 -9.797 1.00 62.91 89 G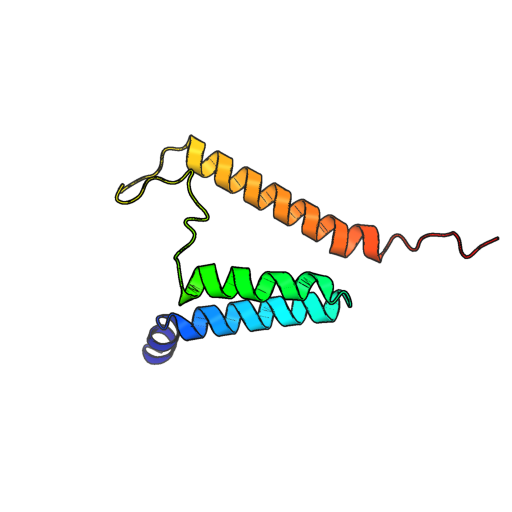LU A C 1
ATOM 781 O O . GLU A 1 89 ? 21.071 -1.554 -10.388 1.00 62.91 89 GLU A O 1
ATOM 786 N N . ALA A 1 90 ? 19.151 -0.409 -10.448 1.00 62.78 90 ALA A N 1
ATOM 787 C CA . ALA A 1 90 ? 18.974 -0.554 -11.898 1.00 62.78 90 ALA A CA 1
ATOM 788 C C . ALA A 1 90 ? 20.011 0.232 -12.733 1.00 62.78 90 ALA A C 1
ATOM 790 O O . ALA A 1 90 ? 20.261 -0.116 -13.885 1.00 62.78 90 ALA A O 1
ATOM 791 N N . PHE A 1 91 ? 20.607 1.290 -12.166 1.00 57.78 91 PHE A N 1
ATOM 792 C CA . PHE A 1 91 ? 21.606 2.136 -12.835 1.00 57.78 91 PHE A CA 1
ATOM 793 C C . PHE A 1 91 ? 23.041 1.822 -12.406 1.00 57.78 91 PHE A C 1
ATOM 795 O O . PHE A 1 91 ? 23.981 2.128 -13.141 1.00 57.78 91 PHE A O 1
ATOM 802 N N . THR A 1 92 ? 23.234 1.160 -11.264 1.00 57.78 92 THR A N 1
ATOM 803 C CA . THR A 1 92 ? 24.482 0.460 -10.965 1.00 57.78 92 THR A CA 1
ATOM 804 C C . THR A 1 92 ? 24.484 -0.863 -11.719 1.00 57.78 92 THR A C 1
ATOM 806 O O . THR A 1 92 ? 24.176 -1.916 -11.164 1.00 57.78 92 THR A O 1
ATOM 809 N N . ILE A 1 93 ? 24.832 -0.813 -13.005 1.00 63.03 93 ILE A N 1
ATOM 810 C CA . ILE A 1 93 ? 25.266 -2.008 -13.733 1.00 63.03 93 ILE A CA 1
ATOM 811 C C . ILE A 1 93 ? 26.362 -2.651 -12.868 1.00 63.03 93 ILE A C 1
ATOM 813 O O . ILE A 1 93 ? 27.319 -1.947 -12.530 1.00 63.03 93 ILE A O 1
ATOM 817 N N . PRO A 1 94 ? 26.267 -3.934 -12.469 1.00 57.84 94 PRO A N 1
ATOM 818 C CA . PRO A 1 94 ? 27.405 -4.591 -11.856 1.00 57.84 94 PRO A CA 1
ATOM 819 C C . PRO A 1 94 ? 28.497 -4.607 -12.925 1.00 57.84 94 PRO A C 1
ATOM 821 O O . PRO A 1 94 ? 28.410 -5.353 -13.899 1.00 57.84 94 PRO A O 1
ATOM 824 N N . SER A 1 95 ? 29.499 -3.739 -12.792 1.00 62.25 95 SER A N 1
ATOM 825 C CA . SER A 1 95 ? 30.683 -3.701 -13.650 1.00 62.25 95 SER A CA 1
ATOM 826 C C . SER A 1 95 ? 31.575 -4.906 -13.334 1.00 62.25 95 SER A C 1
ATOM 828 O O . SER A 1 95 ? 32.682 -4.761 -12.830 1.00 62.25 95 SER A O 1
ATOM 830 N N . GLY A 1 96 ? 31.029 -6.102 -13.542 1.00 59.94 96 GLY A N 1
ATOM 831 C CA . GLY A 1 96 ? 31.702 -7.386 -13.387 1.00 59.94 96 GLY A CA 1
ATOM 832 C C . GLY A 1 96 ? 31.681 -8.226 -14.664 1.00 59.94 96 GLY A C 1
ATOM 833 O O . GLY A 1 96 ? 32.194 -9.336 -14.644 1.00 59.94 96 GLY A O 1
ATOM 834 N N . SER A 1 97 ? 31.093 -7.734 -15.770 1.00 52.75 97 SER A N 1
ATOM 835 C CA . SER A 1 97 ? 31.316 -8.319 -17.108 1.00 52.75 97 SER A CA 1
ATOM 836 C C . SER A 1 97 ? 32.509 -7.698 -17.846 1.00 52.75 97 SER A C 1
ATOM 838 O O . SER A 1 97 ? 32.726 -7.999 -19.015 1.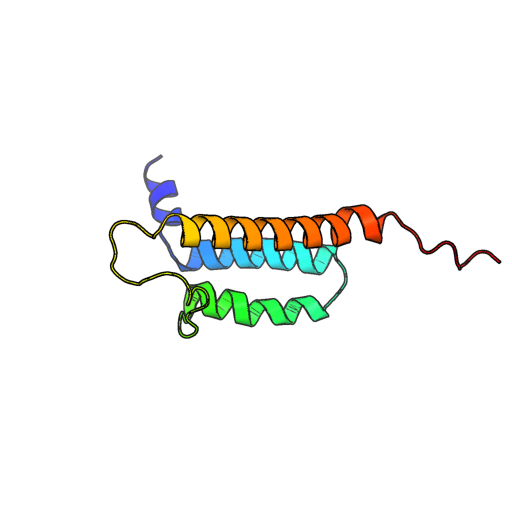00 52.75 97 SER A O 1
ATOM 840 N N . MET A 1 98 ? 33.225 -6.792 -17.185 1.00 56.12 98 MET A N 1
ATOM 841 C CA . MET A 1 98 ? 34.634 -6.513 -17.440 1.00 56.12 98 MET A CA 1
ATOM 842 C C . MET A 1 98 ? 35.329 -7.272 -16.297 1.00 56.12 98 MET A C 1
ATOM 844 O O . MET A 1 98 ? 35.004 -7.026 -15.137 1.00 56.12 98 MET A O 1
ATOM 848 N N . GLU A 1 99 ? 36.005 -8.398 -16.517 1.00 54.72 99 GLU A N 1
ATOM 849 C CA . GLU A 1 99 ? 37.406 -8.410 -16.983 1.00 54.72 99 GLU A CA 1
ATOM 850 C C . GLU A 1 99 ? 38.192 -7.140 -16.638 1.00 54.72 99 GLU A C 1
ATOM 852 O O . GLU A 1 99 ? 37.837 -6.056 -17.148 1.00 54.72 99 GLU A O 1
#

Radius of gyration: 18.27 Å; chains: 1; bounding box: 58×29×36 Å